Protein AF-A0A920NR47-F1 (afdb_monomer_lite)

Secondary structure (DSSP, 8-state):
------PPP--TTS-HHHHHHHHHHHHTTS--TT----HHHHHHHHHHT--

Foldseek 3Di:
DDPPDDDQDADPPDDPVVRLLSVLVSVLVDPCVPPDDDPVSVVVSVVSVVD

Radius of gyration: 12.25 Å; chains: 1; bounding box: 36×24×26 Å

Structure (mmCIF, N/CA/C/O backbone):
data_AF-A0A920NR47-F1
#
_entry.id   AF-A0A920NR47-F1
#
loop_
_atom_site.group_PDB
_atom_site.id
_atom_site.type_symbol
_atom_site.label_atom_id
_atom_site.label_alt_id
_atom_site.label_comp_id
_atom_site.label_asym_id
_atom_site.label_entity_id
_atom_site.label_seq_id
_atom_site.pdbx_PDB_ins_code
_atom_site.Cartn_x
_atom_site.Cartn_y
_atom_site.Cartn_z
_atom_site.occupancy
_atom_site.B_iso_or_equiv
_atom_site.auth_seq_id
_atom_site.auth_comp_id
_atom_site.auth_asym_id
_atom_site.auth_atom_id
_atom_site.pdbx_PDB_model_num
ATOM 1 N N . MET A 1 1 ? -28.625 -9.601 -8.398 1.00 37.72 1 MET A N 1
ATOM 2 C CA . MET A 1 1 ? -27.751 -9.077 -7.324 1.00 37.72 1 MET A CA 1
ATOM 3 C C . MET A 1 1 ? -26.348 -8.941 -7.892 1.00 37.72 1 MET A C 1
ATOM 5 O O . MET A 1 1 ? -25.702 -9.954 -8.119 1.00 37.72 1 MET A O 1
ATOM 9 N N . ILE A 1 2 ? -25.905 -7.727 -8.221 1.00 42.38 2 ILE A N 1
ATOM 10 C CA . ILE A 1 2 ? -24.554 -7.508 -8.755 1.00 42.38 2 ILE A CA 1
ATOM 11 C C . ILE A 1 2 ? -23.631 -7.395 -7.543 1.00 42.38 2 ILE A C 1
ATOM 13 O O . ILE A 1 2 ? -23.692 -6.407 -6.812 1.00 42.38 2 ILE A O 1
ATOM 17 N N . ARG A 1 3 ? -22.828 -8.430 -7.282 1.00 48.62 3 ARG A N 1
ATOM 18 C CA . ARG A 1 3 ? -21.749 -8.346 -6.297 1.00 48.62 3 ARG A CA 1
ATOM 19 C C . ARG A 1 3 ? -20.766 -7.292 -6.807 1.00 48.62 3 ARG A C 1
ATOM 21 O O . ARG A 1 3 ? -20.118 -7.503 -7.826 1.00 48.62 3 ARG A O 1
ATOM 28 N N . LYS A 1 4 ? -20.698 -6.134 -6.146 1.00 57.56 4 LYS A N 1
ATOM 29 C CA . LYS A 1 4 ? -19.631 -5.148 -6.365 1.00 57.56 4 LYS A CA 1
ATOM 30 C C . LYS A 1 4 ? -18.354 -5.697 -5.732 1.00 57.56 4 LYS A C 1
ATOM 32 O O . LYS A 1 4 ? -17.968 -5.294 -4.641 1.00 57.56 4 LYS A O 1
ATOM 37 N N . GLU A 1 5 ? -17.764 -6.698 -6.368 1.00 65.00 5 GLU A N 1
ATOM 38 C CA . GLU A 1 5 ? -16.443 -7.180 -5.991 1.00 65.00 5 GLU A CA 1
ATOM 39 C C . GLU A 1 5 ? -15.423 -6.143 -6.473 1.00 65.00 5 GLU A C 1
ATOM 41 O O . GLU A 1 5 ? -15.289 -5.868 -7.666 1.00 65.00 5 GLU A O 1
ATOM 46 N N . ASN A 1 6 ? -14.759 -5.493 -5.520 1.00 71.00 6 ASN A N 1
ATOM 47 C CA . ASN A 1 6 ? -13.709 -4.526 -5.804 1.00 71.00 6 ASN A CA 1
ATOM 48 C C . ASN A 1 6 ? -12.433 -5.301 -6.158 1.00 71.00 6 ASN A C 1
ATOM 50 O O . ASN A 1 6 ? -11.770 -5.844 -5.276 1.00 71.00 6 ASN A O 1
ATOM 54 N N . PHE A 1 7 ? -12.093 -5.374 -7.446 1.00 76.06 7 PHE A N 1
ATOM 55 C CA . PHE A 1 7 ? -10.862 -6.013 -7.914 1.00 76.06 7 PHE A CA 1
ATOM 56 C C . PHE A 1 7 ? -9.763 -4.977 -8.158 1.00 76.06 7 PHE A C 1
ATOM 58 O O . PHE A 1 7 ? -9.993 -3.960 -8.810 1.00 76.06 7 PHE A O 1
ATOM 65 N N . ILE A 1 8 ? -8.543 -5.266 -7.697 1.00 79.56 8 ILE A N 1
ATOM 66 C CA . ILE A 1 8 ? -7.347 -4.480 -8.026 1.00 79.56 8 ILE A CA 1
ATOM 67 C C . ILE A 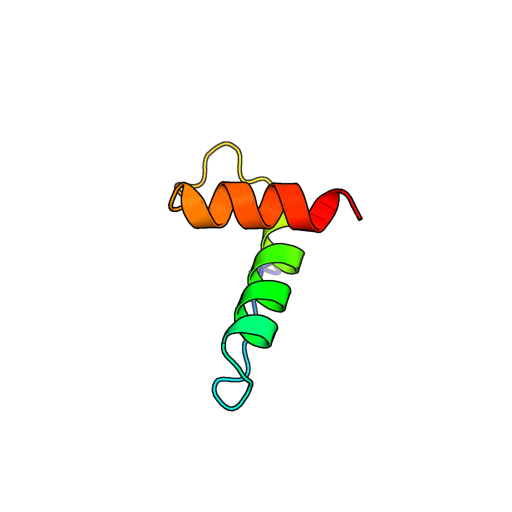1 8 ? -6.546 -5.244 -9.080 1.00 79.56 8 ILE A C 1
ATOM 69 O O . ILE A 1 8 ? -6.063 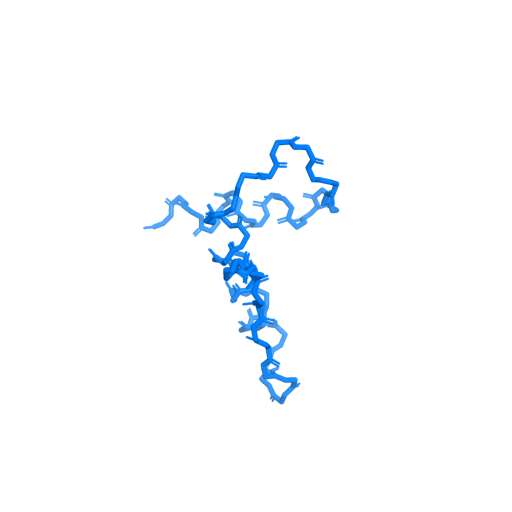-6.350 -8.833 1.00 79.56 8 ILE A O 1
ATOM 73 N N . VAL A 1 9 ? -6.383 -4.651 -10.262 1.00 82.62 9 VAL A N 1
ATOM 74 C CA . VAL A 1 9 ? -5.607 -5.248 -11.357 1.00 82.62 9 V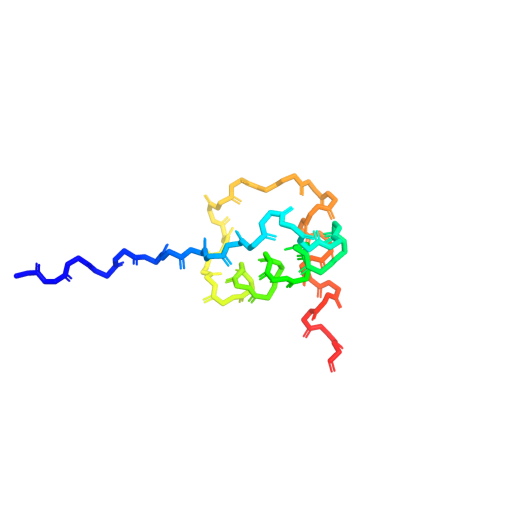AL A CA 1
ATOM 75 C C . VAL A 1 9 ? -4.166 -4.752 -11.300 1.00 82.62 9 VAL A C 1
ATOM 77 O O . VAL A 1 9 ? -3.902 -3.553 -11.375 1.00 82.62 9 VAL A O 1
ATOM 80 N N . ILE A 1 10 ? -3.216 -5.687 -11.217 1.00 84.50 10 ILE A N 1
ATOM 81 C CA . ILE A 1 10 ? -1.780 -5.391 -11.190 1.00 84.50 10 ILE A CA 1
ATOM 82 C C . ILE A 1 10 ? -1.098 -6.086 -12.362 1.00 84.50 10 ILE A C 1
ATOM 84 O O . ILE A 1 10 ? -1.138 -7.309 -12.495 1.00 84.50 10 ILE A O 1
ATOM 88 N N . ASN A 1 11 ? -0.389 -5.314 -13.182 1.00 85.19 11 ASN A N 1
ATOM 89 C CA . ASN A 1 11 ? 0.482 -5.884 -14.200 1.00 85.19 11 ASN A CA 1
ATOM 90 C C . ASN A 1 11 ? 1.820 -6.309 -13.572 1.00 85.19 11 ASN A C 1
ATOM 92 O O . ASN A 1 11 ? 2.637 -5.467 -13.196 1.00 85.19 11 ASN A O 1
ATOM 96 N N . LYS A 1 12 ? 2.066 -7.623 -13.497 1.00 87.06 12 LYS A N 1
ATOM 97 C CA . LYS A 1 12 ? 3.289 -8.199 -12.905 1.00 87.06 12 LYS A CA 1
ATOM 98 C C . LYS A 1 12 ? 4.579 -7.852 -13.660 1.00 87.06 12 LYS A C 1
ATOM 100 O O . LYS A 1 12 ? 5.647 -7.978 -13.076 1.00 87.06 12 LYS A O 1
ATOM 105 N N . ARG A 1 13 ? 4.494 -7.407 -14.920 1.00 92.50 13 ARG A N 1
ATOM 106 C CA . ARG A 1 13 ? 5.656 -6.997 -15.732 1.00 92.50 13 ARG A CA 1
ATOM 107 C C . ARG A 1 13 ? 6.143 -5.578 -15.419 1.00 92.50 13 ARG A C 1
ATOM 109 O O . ARG A 1 13 ? 7.189 -5.179 -15.916 1.00 92.50 13 ARG A O 1
ATOM 116 N N . LYS A 1 14 ? 5.379 -4.790 -14.655 1.00 88.88 14 LYS A N 1
ATOM 117 C CA . LYS A 1 14 ? 5.755 -3.418 -14.291 1.00 88.88 14 LYS A CA 1
ATOM 118 C C . LYS A 1 14 ? 6.734 -3.394 -13.105 1.00 88.88 14 LYS A C 1
ATOM 120 O O . LYS A 1 14 ? 6.682 -4.300 -12.266 1.00 88.88 14 LYS A O 1
ATOM 125 N N . PRO A 1 15 ? 7.579 -2.349 -12.993 1.00 92.88 15 PRO A N 1
ATOM 126 C CA . PRO A 1 15 ? 8.474 -2.164 -11.852 1.00 92.88 15 PRO A CA 1
ATOM 127 C C . PRO A 1 15 ? 7.730 -2.221 -10.514 1.00 92.88 15 PRO A C 1
ATOM 129 O O . PRO A 1 15 ? 6.534 -1.925 -10.438 1.00 92.88 15 PRO A O 1
ATOM 132 N N . LEU A 1 16 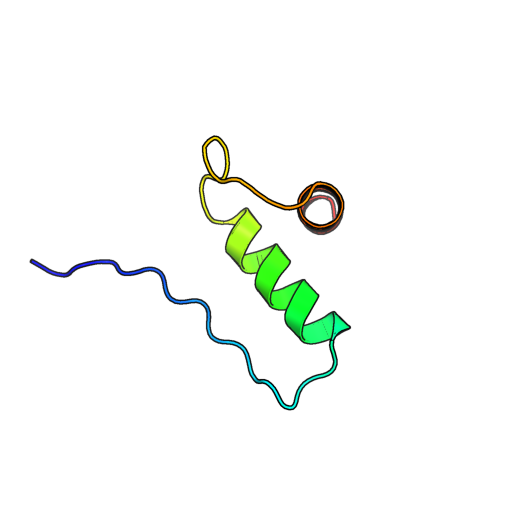? 8.430 -2.620 -9.449 1.00 88.06 16 LEU A N 1
ATOM 133 C CA . LEU A 1 16 ? 7.851 -2.740 -8.106 1.00 88.06 16 LEU A CA 1
ATOM 134 C C . LEU A 1 16 ? 7.196 -1.433 -7.643 1.00 88.06 16 LEU A C 1
ATOM 136 O O . LEU A 1 16 ? 6.050 -1.463 -7.211 1.00 88.06 16 LEU A O 1
ATOM 140 N N . GLU A 1 17 ? 7.873 -0.303 -7.823 1.00 87.75 17 GLU A N 1
ATOM 141 C CA . GLU A 1 17 ? 7.377 1.030 -7.456 1.00 87.75 17 GLU A CA 1
ATOM 142 C C . GLU A 1 17 ? 6.038 1.352 -8.121 1.00 87.75 17 GLU A C 1
ATOM 144 O O . GLU A 1 17 ? 5.098 1.791 -7.465 1.00 87.75 17 GLU A O 1
ATOM 149 N N . GLN A 1 18 ? 5.899 1.058 -9.416 1.00 87.62 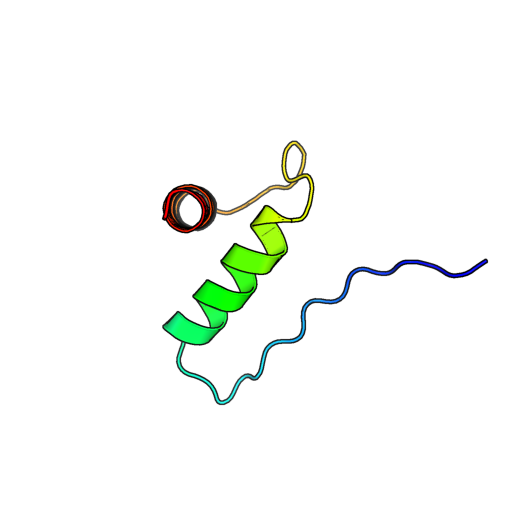18 GLN A N 1
ATOM 150 C CA . GLN A 1 18 ? 4.647 1.302 -10.129 1.00 87.62 18 GLN A CA 1
ATOM 151 C C . GLN A 1 18 ? 3.513 0.419 -9.597 1.00 87.62 18 GLN A C 1
ATOM 153 O O . GLN A 1 18 ? 2.373 0.872 -9.484 1.00 87.62 18 GLN A O 1
ATOM 158 N N . ARG A 1 19 ? 3.813 -0.839 -9.254 1.00 89.12 19 ARG A N 1
ATOM 159 C CA . ARG A 1 19 ? 2.833 -1.754 -8.653 1.00 89.12 19 ARG A CA 1
ATOM 160 C C . ARG A 1 19 ? 2.422 -1.285 -7.255 1.00 89.12 19 ARG A C 1
ATOM 162 O O . ARG A 1 19 ? 1.231 -1.296 -6.954 1.00 89.12 19 ARG A O 1
ATOM 169 N N . LEU A 1 20 ? 3.378 -0.825 -6.446 1.00 86.50 20 LEU A N 1
ATOM 170 C CA . LEU A 1 20 ? 3.129 -0.247 -5.123 1.00 86.50 20 LEU A CA 1
ATOM 171 C C . LEU A 1 20 ? 2.279 1.021 -5.215 1.00 86.50 20 LEU A C 1
ATOM 173 O O . LEU A 1 20 ? 1.322 1.151 -4.461 1.00 86.50 20 LEU A O 1
ATOM 177 N N . LYS A 1 21 ? 2.543 1.899 -6.187 1.00 85.50 21 LYS A N 1
ATOM 178 C CA . LYS A 1 21 ? 1.744 3.111 -6.408 1.00 85.50 21 LYS A CA 1
ATOM 179 C C . LYS A 1 21 ? 0.289 2.792 -6.761 1.00 85.50 21 LYS A C 1
ATOM 181 O O . LYS A 1 21 ? -0.622 3.431 -6.246 1.00 85.50 21 LYS A O 1
ATOM 186 N N . VAL A 1 22 ? 0.055 1.786 -7.613 1.00 86.62 22 VAL A N 1
ATOM 187 C CA . VAL A 1 22 ? -1.308 1.329 -7.948 1.00 86.62 22 VAL A CA 1
ATOM 188 C C . VAL A 1 22 ? -2.011 0.773 -6.712 1.00 86.62 22 VAL A C 1
ATOM 190 O O . VAL A 1 22 ? -3.138 1.168 -6.433 1.00 86.62 22 VAL A O 1
ATOM 193 N N . LEU A 1 23 ? -1.338 -0.091 -5.949 1.00 85.88 23 LEU A N 1
ATOM 194 C CA . LEU A 1 23 ? -1.869 -0.625 -4.695 1.00 85.88 23 LEU A CA 1
ATOM 195 C C . LEU A 1 23 ? -2.217 0.493 -3.712 1.00 85.88 23 LEU A C 1
ATOM 197 O O . LEU A 1 23 ? -3.322 0.512 -3.182 1.00 85.88 23 LEU A O 1
ATOM 201 N N . ALA A 1 24 ? -1.308 1.446 -3.513 1.00 84.88 24 ALA A N 1
ATOM 202 C CA . ALA A 1 24 ? -1.510 2.519 -2.557 1.00 84.88 24 ALA A CA 1
ATOM 203 C C . ALA A 1 24 ? -2.673 3.436 -2.938 1.00 84.88 24 ALA A C 1
ATOM 205 O O . ALA A 1 24 ? -3.496 3.793 -2.095 1.00 84.88 24 ALA A O 1
ATOM 206 N N . ARG A 1 25 ? -2.788 3.754 -4.231 1.00 84.94 25 ARG A N 1
ATOM 207 C CA . ARG A 1 25 ? -3.888 4.557 -4.761 1.00 84.94 25 ARG A CA 1
ATOM 208 C C . ARG A 1 25 ? -5.239 3.870 -4.595 1.00 84.94 25 ARG A C 1
ATOM 210 O O . ARG A 1 25 ? -6.202 4.533 -4.233 1.00 84.94 25 ARG A O 1
ATOM 217 N N . GLU A 1 26 ? -5.339 2.577 -4.905 1.00 84.62 26 GLU A N 1
ATOM 218 C CA . GLU A 1 26 ? -6.619 1.867 -4.799 1.00 84.62 26 GLU A CA 1
ATOM 219 C C . GLU A 1 26 ? -6.985 1.557 -3.343 1.00 84.62 26 GLU A C 1
ATOM 221 O O . GLU A 1 26 ? -8.153 1.676 -2.985 1.00 84.62 26 GLU A O 1
ATOM 226 N N . PHE A 1 27 ? -6.011 1.252 -2.478 1.00 83.38 27 PHE A N 1
ATOM 227 C CA . PHE A 1 27 ? -6.267 1.083 -1.047 1.00 83.38 27 PHE A CA 1
ATOM 228 C C . PHE A 1 27 ? -6.731 2.377 -0.377 1.00 83.38 27 PHE A C 1
ATOM 230 O O . PHE A 1 27 ? -7.652 2.316 0.429 1.00 83.38 27 PHE A O 1
ATOM 237 N N . GLY A 1 28 ? -6.199 3.541 -0.765 1.00 78.94 28 GLY A N 1
ATOM 238 C CA . GLY A 1 28 ? -6.681 4.834 -0.260 1.00 78.94 28 GLY A CA 1
ATOM 239 C C . GLY A 1 28 ? -8.142 5.158 -0.611 1.00 78.94 28 GLY A C 1
ATOM 240 O O . GLY A 1 28 ? -8.749 6.006 0.031 1.00 78.94 28 GLY A O 1
ATOM 241 N N . LYS A 1 29 ? -8.741 4.474 -1.596 1.00 80.62 29 LYS A N 1
ATOM 242 C CA . LYS A 1 29 ? -10.160 4.644 -1.970 1.00 80.62 29 LYS A CA 1
ATOM 243 C C . LYS A 1 29 ? -11.110 3.717 -1.208 1.00 80.62 29 LYS A C 1
ATOM 245 O O . LYS A 1 29 ? -12.323 3.802 -1.397 1.00 80.62 29 LYS A O 1
ATOM 250 N N . ILE A 1 30 ? -10.581 2.789 -0.416 1.00 78.38 30 ILE A N 1
ATOM 251 C CA . ILE A 1 30 ? -11.351 1.790 0.331 1.00 78.38 30 ILE A CA 1
ATOM 252 C C . ILE A 1 30 ? -11.295 2.176 1.813 1.00 78.38 30 ILE A C 1
ATOM 254 O O . ILE A 1 30 ? -10.283 2.694 2.271 1.00 78.38 30 ILE A O 1
ATOM 258 N N . ASN A 1 31 ? -12.359 1.929 2.586 1.00 76.25 31 ASN A N 1
ATOM 259 C CA . ASN A 1 31 ? -12.268 2.100 4.037 1.00 76.25 31 ASN A CA 1
ATOM 260 C C . ASN A 1 31 ? -11.348 1.009 4.625 1.00 76.25 31 ASN A C 1
ATOM 262 O O . ASN A 1 31 ? -11.693 -0.175 4.614 1.00 76.25 31 ASN A O 1
ATOM 266 N N . LEU A 1 32 ? -10.174 1.417 5.114 1.00 75.50 32 LEU A N 1
ATOM 267 C CA . LEU A 1 32 ? -9.134 0.542 5.664 1.00 75.50 32 LEU A CA 1
ATOM 268 C C . LEU A 1 32 ? -9.159 0.444 7.200 1.00 75.50 32 LEU A C 1
ATOM 270 O O . LEU A 1 32 ? -8.275 -0.202 7.766 1.00 75.50 32 LEU A O 1
ATOM 274 N N . GLU A 1 33 ? -10.134 1.057 7.883 1.00 77.44 33 GLU A N 1
ATOM 275 C CA . GLU A 1 33 ? -10.189 1.128 9.357 1.00 77.44 33 GLU A CA 1
ATOM 276 C C . GLU A 1 33 ? -10.067 -0.249 10.029 1.00 77.44 33 GLU A C 1
ATOM 278 O O . GLU A 1 33 ? -9.299 -0.404 10.975 1.00 77.44 33 GLU A O 1
ATOM 283 N N . ASN A 1 34 ? -10.726 -1.271 9.472 1.00 76.69 34 ASN A N 1
ATOM 284 C CA . ASN A 1 34 ? -10.699 -2.650 9.975 1.00 76.69 34 ASN A CA 1
ATOM 285 C C . ASN A 1 34 ? -9.897 -3.621 9.090 1.00 76.69 34 ASN A C 1
ATOM 287 O O . ASN A 1 34 ? -10.079 -4.837 9.170 1.00 76.69 34 ASN A O 1
ATOM 291 N N . VAL A 1 35 ? -9.008 -3.110 8.233 1.00 80.12 35 VAL A N 1
ATOM 292 C CA . VAL A 1 35 ? -8.149 -3.938 7.376 1.00 80.12 35 VAL A CA 1
ATOM 293 C C . VAL A 1 35 ? -6.732 -3.948 7.935 1.00 80.12 35 VAL A C 1
ATOM 295 O O . VAL A 1 35 ? -6.071 -2.909 8.035 1.00 80.12 35 VAL A O 1
ATOM 298 N N . TYR A 1 36 ? -6.243 -5.144 8.272 1.00 81.00 36 TYR A N 1
ATOM 299 C CA . TYR A 1 36 ? -4.845 -5.313 8.644 1.00 81.00 36 TYR A CA 1
ATOM 300 C C . TYR A 1 36 ? -3.951 -5.057 7.429 1.00 81.00 36 TYR A C 1
ATOM 302 O O . TYR A 1 36 ? -4.043 -5.736 6.405 1.00 81.00 36 TYR A O 1
ATOM 310 N N . LEU A 1 37 ? -3.062 -4.079 7.569 1.00 82.44 37 LEU A N 1
ATOM 311 C CA . LEU A 1 37 ? -2.023 -3.748 6.607 1.00 82.44 37 LEU A CA 1
ATOM 312 C C . LEU A 1 37 ? -0.689 -3.723 7.340 1.00 82.44 37 LEU A C 1
ATOM 314 O O . LEU A 1 37 ? -0.605 -3.280 8.485 1.00 82.44 37 LEU A O 1
ATOM 318 N N . VAL A 1 38 ? 0.366 -4.160 6.658 1.00 85.94 38 VAL A N 1
ATOM 319 C CA . VAL A 1 38 ? 1.732 -4.040 7.175 1.00 85.94 38 VAL A CA 1
ATOM 320 C C . VAL A 1 38 ? 2.019 -2.557 7.475 1.00 85.94 38 VAL A C 1
ATOM 322 O O . VAL A 1 38 ? 1.744 -1.724 6.607 1.00 85.94 38 VAL A O 1
ATOM 325 N N . PRO A 1 39 ? 2.594 -2.198 8.643 1.00 85.62 39 PRO A N 1
ATOM 326 C CA . PRO A 1 39 ? 2.776 -0.798 9.043 1.00 85.62 39 PRO A CA 1
ATOM 327 C C . PRO A 1 39 ? 3.487 0.069 7.995 1.00 85.62 39 PRO A C 1
ATOM 329 O O . PRO A 1 39 ? 3.027 1.163 7.685 1.00 85.62 39 PRO A O 1
ATOM 332 N N . ALA A 1 40 ? 4.549 -0.453 7.373 1.00 85.00 40 ALA A N 1
ATOM 333 C CA . ALA A 1 40 ? 5.275 0.245 6.310 1.00 85.00 40 ALA A CA 1
ATOM 334 C C . ALA A 1 40 ? 4.397 0.557 5.082 1.00 85.00 40 ALA A C 1
ATOM 336 O O . ALA A 1 40 ? 4.538 1.610 4.468 1.00 85.00 40 ALA A O 1
ATOM 337 N N . LEU A 1 41 ? 3.461 -0.335 4.739 1.00 82.75 41 LEU A N 1
ATOM 338 C CA . LEU A 1 41 ? 2.520 -0.124 3.639 1.00 82.75 41 LEU A CA 1
ATOM 339 C C . LEU A 1 41 ? 1.460 0.920 4.005 1.00 82.75 41 LEU A C 1
ATOM 341 O O . LEU A 1 41 ? 1.113 1.737 3.159 1.00 82.75 41 LEU A O 1
ATOM 345 N N . ARG A 1 42 ? 0.966 0.913 5.251 1.00 84.00 42 ARG A N 1
ATOM 346 C CA . ARG A 1 42 ? 0.003 1.915 5.734 1.00 84.00 42 ARG A CA 1
ATOM 347 C C . ARG A 1 42 ? 0.598 3.324 5.672 1.00 84.00 42 ARG A C 1
ATOM 349 O O . ARG A 1 42 ? -0.007 4.196 5.060 1.00 84.00 42 ARG A O 1
ATOM 356 N N . LEU A 1 43 ? 1.820 3.495 6.180 1.00 85.94 43 LEU A N 1
ATOM 357 C CA . LEU A 1 43 ? 2.552 4.764 6.100 1.00 85.94 43 LEU A CA 1
ATOM 358 C C . LEU A 1 43 ? 2.750 5.228 4.652 1.00 85.94 43 LEU A C 1
ATOM 360 O O . LEU A 1 43 ? 2.551 6.397 4.343 1.00 85.94 43 LEU A O 1
ATOM 364 N N . TYR A 1 44 ? 3.097 4.305 3.750 1.00 84.75 44 TYR A N 1
ATOM 365 C CA . TYR A 1 44 ? 3.265 4.612 2.330 1.00 84.75 44 TYR A CA 1
ATOM 366 C C . TYR A 1 44 ? 1.956 5.051 1.652 1.00 84.75 44 TYR A C 1
ATOM 368 O O . TYR A 1 44 ? 1.965 5.942 0.803 1.00 84.75 44 TYR A O 1
ATOM 376 N N . ILE A 1 45 ? 0.823 4.435 2.007 1.00 84.19 45 ILE A N 1
ATOM 377 C CA . ILE A 1 45 ? -0.497 4.836 1.504 1.00 84.19 45 ILE A CA 1
ATOM 378 C C . ILE A 1 45 ? -0.825 6.249 1.977 1.00 84.19 45 ILE A C 1
ATOM 380 O O . ILE A 1 45 ? -1.146 7.094 1.149 1.00 84.19 45 ILE A O 1
ATOM 384 N N . GLU A 1 46 ? -0.703 6.510 3.278 1.00 82.81 46 GLU A N 1
ATOM 385 C CA . GLU A 1 46 ? -1.002 7.809 3.892 1.00 82.81 46 GLU A CA 1
ATOM 386 C C . GLU A 1 46 ? -0.125 8.932 3.317 1.00 82.81 46 GLU A C 1
ATOM 388 O O . GLU A 1 46 ? -0.634 10.000 2.967 1.00 82.81 46 GLU A O 1
ATOM 393 N N . SER A 1 47 ? 1.174 8.675 3.119 1.00 82.81 47 SER A N 1
ATOM 39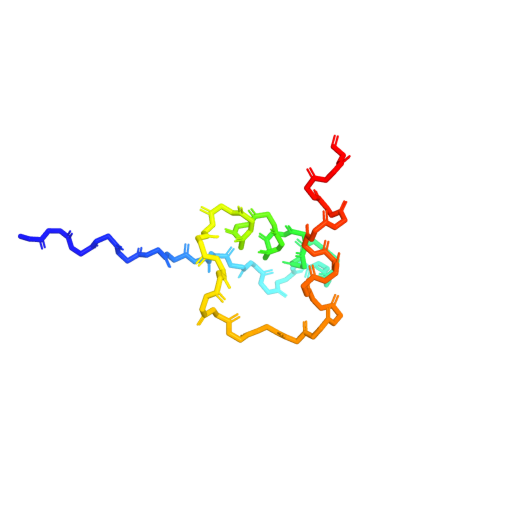4 C CA . SER A 1 47 ? 2.080 9.644 2.494 1.00 82.81 47 SER A CA 1
ATOM 395 C C . SER A 1 47 ? 1.737 9.903 1.025 1.00 82.81 47 SER A C 1
ATOM 397 O O . SER A 1 47 ? 1.883 11.023 0.553 1.00 82.81 47 SER A O 1
ATOM 399 N N . SER A 1 48 ? 1.257 8.885 0.301 1.00 75.94 48 SER A N 1
ATOM 400 C CA . SER A 1 48 ? 0.903 8.990 -1.124 1.00 75.94 48 SER A CA 1
ATOM 401 C C . SER A 1 48 ? -0.447 9.674 -1.386 1.00 75.94 48 SER A C 1
ATOM 403 O O . SER A 1 48 ? -0.760 9.938 -2.544 1.00 75.94 48 SER A O 1
ATOM 405 N N . GLN A 1 49 ? -1.273 9.899 -0.357 1.00 68.69 49 GLN A N 1
ATOM 406 C CA . GLN A 1 49 ? -2.552 10.628 -0.456 1.00 68.69 49 GLN A CA 1
ATOM 407 C C . GLN A 1 49 ? -2.415 12.124 -0.119 1.00 68.69 49 GLN A C 1
ATOM 409 O O . GLN A 1 49 ? -3.374 12.869 -0.289 1.00 68.69 49 GLN A O 1
ATOM 414 N N . SER A 1 50 ? -1.254 12.549 0.393 1.00 58.84 50 SER A N 1
ATOM 415 C CA . SER A 1 50 ? -0.997 13.927 0.842 1.00 58.84 50 SER A CA 1
ATOM 416 C C . SER A 1 50 ? -0.281 14.799 -0.210 1.00 58.84 50 SER A C 1
ATOM 418 O O . SER A 1 50 ? 0.089 15.930 0.101 1.00 58.84 50 SER A O 1
ATOM 420 N N . GLU A 1 51 ? -0.086 14.281 -1.429 1.00 50.84 51 GLU A N 1
ATOM 421 C CA . GLU A 1 51 ? 0.379 14.999 -2.635 1.00 50.84 51 GLU A CA 1
ATOM 422 C C . GLU A 1 51 ? -0.784 15.243 -3.604 1.00 50.84 51 GLU A C 1
ATOM 424 O O . GLU A 1 51 ? -0.825 16.341 -4.205 1.00 50.84 51 GLU A O 1
#

Sequence (51 aa):
MIRKENFIVINKRKPLEQRLKVLAREFGKINLENVYLVPALRLYIESSQSE

pLDDT: mean 78.66, std 12.24, range [37.72, 92.88]